Protein AF-A0A3B8MJS7-F1 (afdb_monomer)

Radius of gyration: 15.76 Å; Cα contacts (8 Å, |Δi|>4): 85; chains: 1; bounding box: 34×32×45 Å

pLDDT: mean 91.22, std 6.31, range [66.62, 98.44]

Mean predicted aligned error: 4.5 Å

Structure (mmCIF, N/CA/C/O backbone):
data_AF-A0A3B8MJS7-F1
#
_entry.id   AF-A0A3B8MJS7-F1
#
loop_
_atom_site.group_PDB
_atom_site.id
_atom_site.type_symbol
_atom_site.label_atom_id
_atom_site.label_alt_id
_atom_site.label_comp_id
_atom_site.label_asym_id
_atom_site.label_entity_id
_atom_site.label_seq_id
_atom_site.pdbx_PDB_ins_code
_atom_site.Cartn_x
_atom_site.Cartn_y
_atom_site.Cartn_z
_atom_site.occupancy
_atom_site.B_iso_or_equiv
_atom_site.auth_seq_id
_atom_site.auth_comp_id
_atom_site.auth_asym_id
_atom_site.auth_atom_id
_atom_site.pdbx_PDB_model_num
ATOM 1 N N . MET A 1 1 ? 7.203 6.712 5.777 1.00 66.75 1 MET A N 1
ATOM 2 C CA . MET A 1 1 ? 6.812 5.430 6.403 1.00 66.75 1 MET A CA 1
ATOM 3 C C . MET A 1 1 ? 5.535 4.982 5.731 1.00 66.75 1 MET A C 1
ATOM 5 O O . MET A 1 1 ? 4.624 5.789 5.603 1.00 66.75 1 MET A O 1
ATOM 9 N N . GLU A 1 2 ? 5.525 3.745 5.260 1.00 88.44 2 GLU A N 1
ATOM 10 C CA . GLU A 1 2 ? 4.615 3.216 4.242 1.00 88.44 2 GLU A CA 1
ATOM 11 C C . GLU A 1 2 ? 3.717 2.127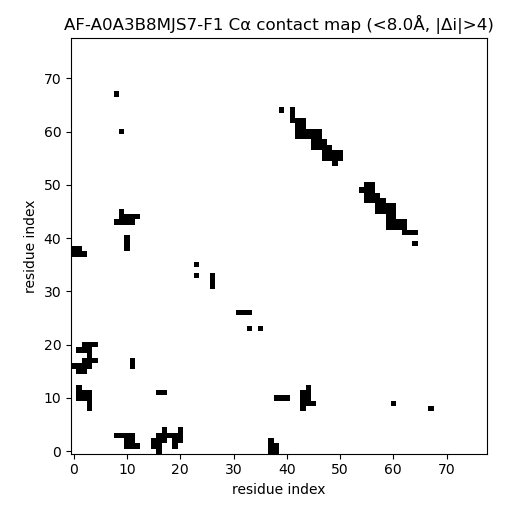 4.830 1.00 88.44 2 GLU A C 1
ATOM 13 O O . GLU A 1 2 ? 4.118 1.445 5.773 1.00 88.44 2 GLU A O 1
ATOM 18 N N . ILE A 1 3 ? 2.527 1.942 4.264 1.00 93.94 3 ILE A N 1
ATOM 19 C CA . ILE A 1 3 ? 1.631 0.831 4.603 1.00 93.94 3 ILE A CA 1
ATOM 20 C C . ILE A 1 3 ? 1.111 0.234 3.297 1.00 93.94 3 ILE A C 1
ATOM 22 O O . ILE A 1 3 ? 0.557 0.955 2.466 1.00 93.94 3 ILE A O 1
ATOM 26 N N . GLY A 1 4 ? 1.281 -1.078 3.124 1.00 93.25 4 GLY A N 1
ATOM 27 C CA . GLY A 1 4 ? 0.704 -1.835 2.016 1.00 93.25 4 GLY A CA 1
ATOM 28 C C . GLY A 1 4 ? -0.689 -2.340 2.378 1.00 93.25 4 GLY A C 1
ATOM 29 O O . GLY A 1 4 ? -0.816 -3.398 2.984 1.00 93.25 4 GLY A O 1
ATOM 30 N N . LEU A 1 5 ? -1.726 -1.569 2.041 1.00 89.62 5 LEU A N 1
ATOM 31 C CA . LEU A 1 5 ? -3.128 -1.942 2.294 1.00 89.62 5 LEU A CA 1
ATOM 32 C C . LEU A 1 5 ? -3.764 -2.685 1.114 1.00 89.62 5 LEU A C 1
ATOM 34 O O . LEU A 1 5 ? -4.517 -3.635 1.307 1.00 89.62 5 LEU A O 1
ATOM 38 N N . SER A 1 6 ? -3.470 -2.232 -0.102 1.00 88.31 6 SER A N 1
ATOM 39 C CA . SER A 1 6 ? -3.970 -2.789 -1.356 1.00 88.31 6 SER A CA 1
ATOM 40 C C . SER A 1 6 ? -2.908 -2.591 -2.440 1.00 88.31 6 SER A C 1
ATOM 42 O O . SER A 1 6 ? -2.210 -1.576 -2.392 1.00 88.31 6 SER A O 1
ATOM 44 N N . PRO A 1 7 ? -2.791 -3.496 -3.429 1.00 83.62 7 PRO A N 1
ATOM 45 C CA . PRO A 1 7 ? -1.931 -3.289 -4.595 1.00 83.62 7 PRO A CA 1
ATOM 46 C C . PRO A 1 7 ? -2.249 -2.006 -5.379 1.00 83.62 7 PRO A C 1
ATOM 48 O O . PRO A 1 7 ? -1.346 -1.408 -5.952 1.00 83.62 7 PRO A O 1
ATOM 51 N N . ASP A 1 8 ? -3.510 -1.560 -5.365 1.00 84.75 8 ASP A N 1
ATOM 52 C CA . ASP A 1 8 ? -3.955 -0.343 -6.065 1.00 84.75 8 ASP A CA 1
ATOM 53 C C . ASP A 1 8 ? -3.577 0.953 -5.324 1.00 84.75 8 ASP A C 1
ATOM 55 O O . ASP A 1 8 ? -3.751 2.053 -5.848 1.00 84.75 8 ASP A O 1
ATOM 59 N N . LEU A 1 9 ? -3.068 0.837 -4.092 1.00 89.00 9 LEU A N 1
ATOM 60 C CA . LEU A 1 9 ? -2.583 1.955 -3.293 1.00 89.00 9 LEU A CA 1
ATOM 61 C C . LEU A 1 9 ? -1.052 1.988 -3.367 1.00 89.00 9 LEU A C 1
ATOM 63 O O . LEU A 1 9 ? -0.391 1.209 -2.674 1.00 89.00 9 LEU A O 1
ATOM 67 N N . PRO A 1 10 ? -0.455 2.907 -4.148 1.00 90.00 10 PRO A N 1
ATOM 68 C CA . PRO A 1 10 ? 0.990 2.969 -4.345 1.00 90.00 10 PRO A CA 1
ATOM 69 C C . PRO A 1 10 ? 1.688 3.665 -3.161 1.00 90.00 10 PRO A C 1
ATOM 71 O O . PRO A 1 10 ? 2.505 4.565 -3.330 1.00 90.00 10 PRO A O 1
ATOM 74 N N . THR A 1 11 ? 1.335 3.278 -1.936 1.00 89.50 11 THR A N 1
ATOM 75 C CA . THR A 1 11 ? 1.829 3.845 -0.673 1.00 89.50 11 THR A CA 1
ATOM 76 C C . THR A 1 11 ? 2.906 2.984 -0.024 1.00 89.50 11 THR A C 1
ATOM 78 O O . THR A 1 11 ? 3.225 3.203 1.146 1.00 89.50 11 THR A O 1
ATOM 81 N N . TYR A 1 12 ? 3.437 1.990 -0.744 1.00 92.19 12 TYR A N 1
ATOM 82 C CA . TYR A 1 12 ? 4.493 1.108 -0.266 1.00 92.19 12 TYR A CA 1
ATOM 83 C C . TYR A 1 12 ? 5.439 0.638 -1.379 1.00 92.19 12 TYR A C 1
ATOM 85 O O . TYR A 1 12 ? 5.057 0.563 -2.543 1.00 92.19 12 TYR A O 1
ATOM 93 N N . SER A 1 13 ? 6.661 0.287 -0.982 1.00 89.62 13 SER A N 1
ATOM 94 C CA . SER A 1 13 ? 7.779 -0.042 -1.875 1.00 89.62 13 SER A CA 1
ATOM 95 C C . SER A 1 13 ? 8.265 -1.491 -1.727 1.00 89.62 13 SER A C 1
ATOM 97 O O . SER A 1 13 ? 9.071 -1.970 -2.521 1.00 89.62 13 SER A O 1
ATOM 99 N N . GLY A 1 14 ? 7.826 -2.210 -0.685 1.00 91.31 14 GLY A N 1
ATOM 100 C CA . GLY A 1 14 ? 8.269 -3.585 -0.441 1.00 91.31 14 GLY A CA 1
ATOM 101 C C . GLY A 1 14 ? 7.921 -4.145 0.938 1.00 91.31 14 GLY A C 1
ATOM 102 O O . GLY A 1 14 ? 6.917 -3.777 1.548 1.00 91.31 14 GLY A O 1
ATOM 103 N N . GLY A 1 15 ? 8.772 -5.051 1.436 1.00 94.25 15 GLY A N 1
ATOM 104 C CA . GLY A 1 15 ? 8.472 -5.928 2.577 1.00 94.25 15 GLY A CA 1
ATOM 105 C C . GLY A 1 15 ? 8.118 -5.225 3.891 1.00 94.25 15 GLY A C 1
ATOM 106 O O . GLY A 1 15 ? 7.270 -5.718 4.624 1.00 94.25 15 GLY A O 1
ATOM 107 N N . LEU A 1 16 ? 8.702 -4.060 4.186 1.00 93.81 16 LEU A N 1
ATOM 108 C CA . LEU A 1 16 ? 8.352 -3.303 5.397 1.00 93.81 16 LEU A CA 1
ATOM 109 C C . LEU A 1 16 ? 6.920 -2.752 5.348 1.00 9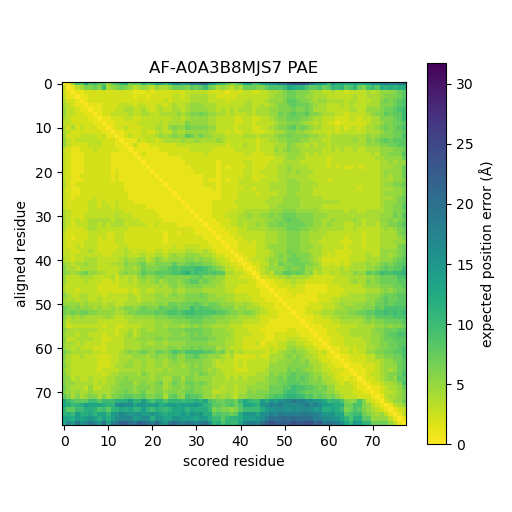3.81 16 LEU A C 1
ATOM 111 O O . LEU A 1 16 ? 6.209 -2.813 6.348 1.00 93.81 16 LEU A O 1
ATOM 115 N N . GLY A 1 17 ? 6.483 -2.250 4.190 1.00 94.31 17 GLY A N 1
ATOM 116 C CA . GLY A 1 17 ? 5.107 -1.786 4.008 1.00 94.31 17 GLY A CA 1
ATOM 117 C C . GLY A 1 17 ? 4.106 -2.940 4.041 1.00 94.31 17 GLY A C 1
ATOM 118 O O . GLY A 1 17 ? 3.041 -2.798 4.640 1.00 94.31 17 GLY A O 1
ATOM 119 N N . VAL A 1 18 ? 4.477 -4.097 3.477 1.00 95.06 18 VAL A N 1
ATOM 120 C CA . VAL A 1 18 ? 3.689 -5.339 3.574 1.00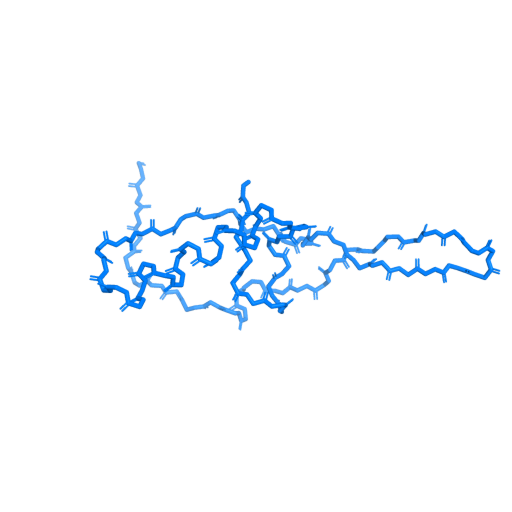 95.06 18 VAL A CA 1
ATOM 121 C C . VAL A 1 18 ? 3.547 -5.774 5.031 1.00 95.06 18 VAL A C 1
ATOM 123 O O . VAL A 1 18 ? 2.434 -5.987 5.494 1.00 95.06 18 VAL A O 1
ATOM 126 N N . LEU A 1 19 ? 4.647 -5.807 5.790 1.00 96.50 19 LEU A N 1
ATOM 127 C CA . LEU A 1 19 ? 4.624 -6.145 7.214 1.00 96.50 19 LEU A CA 1
ATOM 128 C C . LEU A 1 19 ? 3.719 -5.197 8.015 1.00 96.50 19 LEU A C 1
ATOM 130 O O . LEU A 1 19 ? 2.969 -5.647 8.882 1.00 96.50 19 LEU A O 1
ATOM 134 N N . ALA A 1 20 ? 3.767 -3.892 7.733 1.00 96.44 20 ALA A N 1
ATOM 135 C CA . ALA A 1 20 ? 2.876 -2.923 8.365 1.00 96.44 20 ALA A CA 1
ATOM 136 C C . ALA A 1 20 ? 1.400 -3.208 8.028 1.00 96.44 20 ALA A C 1
ATOM 138 O O . ALA A 1 20 ? 0.557 -3.203 8.926 1.00 96.44 20 ALA A O 1
ATOM 139 N N . GLY A 1 21 ? 1.096 -3.523 6.765 1.00 95.75 21 GLY A N 1
ATOM 140 C CA . GLY A 1 21 ? -0.238 -3.935 6.322 1.00 95.75 21 GLY A CA 1
ATOM 141 C C . GLY A 1 21 ? -0.735 -5.202 7.023 1.00 95.75 21 GLY A C 1
ATOM 142 O O . GLY A 1 21 ? -1.824 -5.205 7.596 1.00 95.75 21 GLY A O 1
ATOM 143 N N . ASP A 1 22 ? 0.090 -6.249 7.071 1.00 96.69 22 ASP A N 1
ATOM 144 C CA . ASP A 1 22 ? -0.230 -7.519 7.735 1.00 96.69 22 ASP A CA 1
ATOM 145 C C . ASP A 1 22 ? -0.420 -7.355 9.246 1.00 96.69 22 ASP A C 1
ATOM 147 O O . ASP A 1 22 ? -1.274 -8.010 9.850 1.00 96.69 22 ASP A O 1
ATOM 151 N N . THR A 1 23 ? 0.332 -6.442 9.865 1.00 97.19 23 THR A N 1
ATOM 152 C CA . THR A 1 23 ? 0.163 -6.087 11.280 1.00 97.19 23 THR A CA 1
ATOM 153 C C . THR A 1 23 ? -1.218 -5.479 11.522 1.00 97.19 23 THR A C 1
ATOM 155 O O . THR A 1 23 ? -1.915 -5.887 12.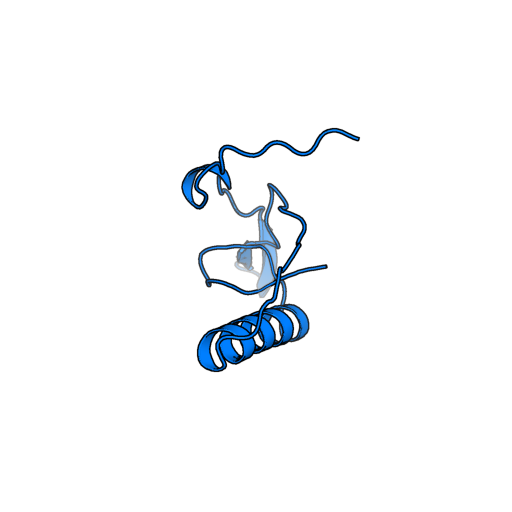451 1.00 97.19 23 THR A O 1
ATOM 158 N N . ILE A 1 24 ? -1.646 -4.541 10.671 1.00 96.75 24 ILE A N 1
ATOM 159 C CA . ILE A 1 24 ? -2.967 -3.902 10.766 1.00 96.75 24 ILE A CA 1
ATOM 160 C C . ILE A 1 24 ? -4.075 -4.922 10.516 1.00 96.75 24 ILE A C 1
ATOM 162 O O . ILE A 1 24 ? -5.047 -4.966 11.268 1.00 96.75 24 ILE A O 1
ATOM 166 N N . LYS A 1 25 ? -3.908 -5.785 9.509 1.00 96.69 25 LYS A N 1
ATOM 167 C CA . LYS A 1 25 ? -4.847 -6.871 9.220 1.00 96.69 25 LYS A CA 1
ATOM 168 C C . LYS A 1 25 ? -5.004 -7.806 10.420 1.00 96.69 25 LYS A C 1
ATOM 170 O O . LYS A 1 25 ? -6.120 -8.055 10.860 1.00 96.69 25 LYS A O 1
ATOM 175 N N . SER A 1 26 ? -3.892 -8.239 11.010 1.00 98.12 26 SER A N 1
ATOM 176 C CA . SER A 1 26 ? -3.898 -9.098 12.198 1.00 98.12 26 SER A CA 1
ATOM 177 C C . SER A 1 26 ? -4.559 -8.414 13.400 1.00 98.12 26 SER A C 1
ATOM 179 O O . SER A 1 26 ? -5.313 -9.043 14.140 1.00 98.12 26 SER A O 1
ATOM 181 N N . ALA A 1 27 ? -4.318 -7.114 13.597 1.00 98.12 27 ALA A N 1
ATOM 182 C CA . ALA A 1 27 ? -4.971 -6.342 14.650 1.00 98.12 27 ALA A CA 1
ATOM 183 C C . ALA A 1 27 ? -6.491 -6.240 14.442 1.00 98.12 27 ALA A C 1
ATOM 185 O O . ALA A 1 27 ? -7.242 -6.339 15.416 1.00 98.12 27 ALA A O 1
ATOM 186 N N . ALA A 1 28 ? -6.943 -6.092 13.193 1.00 97.38 28 ALA A N 1
ATOM 187 C CA . ALA A 1 28 ? -8.359 -6.098 12.837 1.00 97.38 28 ALA A CA 1
ATOM 188 C C . ALA A 1 28 ? -9.007 -7.471 13.087 1.00 97.38 28 ALA A C 1
ATOM 190 O O . ALA A 1 28 ? -10.060 -7.531 13.726 1.00 97.38 28 ALA A O 1
ATOM 191 N N . ASP A 1 29 ? -8.353 -8.565 12.680 1.00 98.25 29 ASP A N 1
ATOM 192 C CA . ASP A 1 29 ? -8.815 -9.941 12.925 1.00 98.25 29 ASP A CA 1
ATOM 193 C C . ASP A 1 29 ? -8.972 -10.226 14.432 1.00 98.25 29 ASP A C 1
ATOM 195 O O . ASP A 1 29 ? -9.928 -10.872 14.867 1.00 98.25 29 ASP A O 1
ATOM 199 N N . LEU A 1 30 ? -8.068 -9.675 15.249 1.00 98.44 30 LEU A N 1
ATOM 200 C CA . LEU A 1 30 ? -8.091 -9.761 16.712 1.00 98.44 30 LEU A CA 1
ATOM 201 C C . LEU A 1 30 ? -9.009 -8.731 17.394 1.00 98.44 30 LEU A C 1
ATOM 203 O O . LEU A 1 30 ? -9.147 -8.763 18.618 1.00 98.44 30 LEU A O 1
ATOM 207 N N . LYS A 1 31 ? -9.645 -7.826 16.639 1.00 97.69 31 LYS A N 1
ATOM 208 C CA . LYS A 1 31 ? -10.498 -6.734 17.148 1.00 97.69 31 LYS A CA 1
ATOM 209 C C . LYS A 1 31 ? -9.792 -5.828 18.165 1.00 97.69 31 LYS A C 1
ATOM 211 O O . LYS A 1 31 ? -10.399 -5.379 19.140 1.00 97.69 31 LYS A O 1
ATOM 216 N N . LEU A 1 32 ? -8.506 -5.559 17.950 1.00 98.25 32 LEU A N 1
ATOM 217 C CA . LEU A 1 32 ? -7.731 -4.674 18.816 1.00 98.25 32 LEU A CA 1
ATOM 218 C C . LEU A 1 32 ? -8.081 -3.199 18.551 1.00 98.25 32 LEU A C 1
ATOM 220 O O . LEU A 1 32 ? -8.252 -2.810 17.394 1.00 98.25 32 LEU A O 1
ATOM 224 N N . PRO A 1 33 ? -8.139 -2.347 19.592 1.00 97.12 33 PRO A N 1
ATOM 225 C CA . PRO A 1 33 ? -8.312 -0.910 19.414 1.00 97.12 33 PRO A CA 1
ATOM 226 C C . PRO A 1 33 ? -7.007 -0.289 18.889 1.00 97.12 33 PRO A C 1
ATOM 228 O O . PRO A 1 33 ? -6.123 0.073 19.663 1.00 97.12 33 PRO A O 1
ATOM 231 N N . MET A 1 34 ? -6.877 -0.188 17.565 1.00 95.44 34 MET A N 1
ATOM 232 C CA . MET A 1 34 ? -5.686 0.316 16.873 1.00 95.44 34 MET A CA 1
ATOM 233 C C . MET A 1 34 ? -6.051 1.423 15.876 1.00 95.44 34 MET A C 1
ATOM 235 O O . MET A 1 34 ? -7.078 1.354 15.207 1.00 95.44 34 MET A O 1
ATOM 239 N N . MET A 1 35 ? -5.173 2.420 15.743 1.00 93.56 35 MET A N 1
ATOM 240 C CA . MET A 1 35 ? -5.209 3.420 14.675 1.00 93.56 35 MET A CA 1
ATOM 241 C C . MET A 1 35 ? -3.875 3.403 13.929 1.00 93.56 35 MET A C 1
ATOM 243 O O . MET A 1 35 ? -2.817 3.476 14.553 1.00 93.56 35 MET A O 1
ATOM 247 N N . ALA A 1 36 ? -3.931 3.316 12.601 1.00 93.00 36 ALA A N 1
ATOM 248 C CA . ALA A 1 36 ? -2.763 3.402 11.734 1.00 93.00 36 ALA A CA 1
ATOM 249 C C . ALA A 1 36 ? -2.692 4.783 11.075 1.00 93.00 36 ALA A C 1
ATOM 251 O O . ALA A 1 36 ? -3.711 5.334 10.662 1.00 93.00 36 ALA A O 1
ATOM 252 N N . VAL A 1 37 ? -1.482 5.330 10.964 1.00 91.75 37 VAL A N 1
ATOM 253 C CA . VAL A 1 37 ? -1.219 6.624 10.326 1.00 91.75 37 VAL A CA 1
ATOM 254 C C . VAL A 1 37 ? -0.092 6.441 9.318 1.00 91.75 37 VAL A C 1
ATOM 256 O O . VAL A 1 37 ? 0.943 5.855 9.636 1.00 91.75 37 VAL A O 1
ATOM 259 N N . THR A 1 38 ? -0.282 6.944 8.101 1.00 89.25 38 THR A N 1
ATOM 260 C CA . THR A 1 38 ? 0.730 6.906 7.040 1.00 89.25 38 THR A CA 1
ATOM 261 C C . THR A 1 38 ? 0.701 8.178 6.203 1.00 89.25 38 THR A C 1
ATOM 263 O O . THR A 1 38 ? -0.249 8.958 6.264 1.00 89.25 38 THR A O 1
ATOM 266 N N . LEU A 1 39 ? 1.771 8.394 5.442 1.00 88.06 39 LEU A N 1
ATOM 267 C CA . LEU A 1 39 ? 1.871 9.490 4.491 1.00 88.06 39 LEU A CA 1
ATOM 268 C C . LEU A 1 39 ? 1.289 9.057 3.148 1.00 88.06 39 LEU A C 1
ATOM 270 O O . LEU A 1 39 ? 1.573 7.968 2.654 1.00 88.06 39 LEU A O 1
ATOM 274 N N . ILE A 1 40 ? 0.517 9.946 2.532 1.00 87.94 40 ILE A N 1
ATOM 275 C CA . ILE A 1 40 ? -0.040 9.744 1.197 1.00 87.94 40 ILE A CA 1
ATOM 276 C C . ILE A 1 40 ? 0.813 10.530 0.201 1.00 87.94 40 ILE A C 1
ATOM 278 O O . ILE A 1 40 ? 0.826 11.762 0.212 1.00 87.94 40 ILE A O 1
ATOM 282 N N . HIS A 1 41 ? 1.536 9.811 -0.656 1.00 86.81 41 HIS A N 1
ATOM 283 C CA . HIS A 1 41 ? 2.423 10.391 -1.663 1.00 86.81 41 HIS A CA 1
ATOM 284 C C . HIS A 1 41 ? 1.732 10.463 -3.028 1.00 86.81 41 HIS A C 1
ATOM 286 O O . HIS A 1 41 ? 1.425 9.439 -3.627 1.00 86.81 41 HIS A O 1
ATOM 292 N N . TRP A 1 42 ? 1.553 11.669 -3.568 1.00 85.62 42 TRP A N 1
ATOM 293 C CA . TRP A 1 42 ? 0.827 11.901 -4.828 1.00 85.62 42 TRP A CA 1
ATOM 294 C C . TRP A 1 42 ? 1.403 11.189 -6.059 1.00 85.62 42 TRP A C 1
ATOM 296 O O . TRP A 1 42 ? 0.661 10.919 -6.991 1.00 85.62 42 TRP A O 1
ATOM 306 N N . LYS A 1 43 ? 2.702 10.878 -6.069 1.00 85.25 43 LYS A N 1
ATOM 307 C CA . LYS A 1 43 ? 3.380 10.203 -7.191 1.00 85.25 43 LYS A CA 1
ATOM 308 C C . LYS A 1 43 ? 3.489 8.684 -7.026 1.00 85.25 43 LYS A C 1
ATOM 310 O O . LYS A 1 43 ? 3.965 8.001 -7.927 1.00 85.25 43 LYS A O 1
ATOM 315 N N . GLY A 1 44 ? 3.049 8.161 -5.880 1.00 85.00 44 GLY A N 1
ATOM 316 C CA . GLY A 1 44 ? 3.260 6.764 -5.521 1.00 85.00 44 GLY A CA 1
ATOM 317 C C . GLY A 1 44 ? 4.745 6.416 -5.373 1.00 85.00 44 GLY A C 1
ATOM 318 O O . GLY A 1 44 ? 5.568 7.311 -5.177 1.00 85.00 44 GLY A O 1
ATOM 319 N N . TYR A 1 45 ? 5.071 5.123 -5.453 1.00 87.50 45 TYR A N 1
ATOM 320 C CA . TYR A 1 45 ? 6.457 4.651 -5.515 1.00 87.50 45 TYR A CA 1
ATOM 321 C C . TYR A 1 45 ? 7.051 4.889 -6.912 1.00 87.50 45 TYR A C 1
ATOM 323 O O . TYR A 1 45 ? 7.727 5.892 -7.103 1.00 87.50 45 TYR A O 1
ATOM 331 N N . PHE A 1 46 ? 6.771 4.012 -7.882 1.00 90.88 46 PHE A N 1
ATOM 332 C CA . PHE A 1 46 ? 6.925 4.241 -9.326 1.00 90.88 46 PHE A CA 1
ATOM 333 C C . PHE A 1 46 ? 6.348 3.052 -10.114 1.00 90.88 46 PHE A C 1
ATOM 335 O O . PHE A 1 46 ? 6.194 1.954 -9.577 1.00 90.88 46 PHE A O 1
ATOM 342 N N . ASN A 1 47 ? 6.074 3.264 -11.401 1.00 91.75 47 ASN A N 1
ATOM 343 C CA . ASN A 1 47 ? 5.846 2.207 -12.379 1.00 91.75 47 ASN A CA 1
ATOM 344 C C . ASN A 1 47 ? 7.167 1.844 -13.061 1.00 91.75 47 ASN A C 1
ATOM 346 O O . ASN A 1 47 ? 7.844 2.704 -13.626 1.00 91.75 47 ASN A O 1
ATOM 350 N N . GLN A 1 48 ? 7.530 0.564 -12.999 1.00 94.19 48 GLN A N 1
ATOM 351 C CA . GLN A 1 48 ? 8.736 0.033 -13.626 1.00 94.19 48 GLN A CA 1
ATOM 352 C C . GLN A 1 48 ? 8.421 -0.494 -15.029 1.00 94.19 48 GLN A C 1
ATOM 354 O O . GLN A 1 48 ? 7.498 -1.290 -15.205 1.00 94.19 48 GLN A O 1
ATOM 359 N N . SER A 1 49 ? 9.240 -0.128 -16.012 1.00 96.56 49 SER A N 1
ATOM 360 C CA . SER A 1 49 ? 9.288 -0.795 -17.316 1.00 96.56 49 SER A CA 1
ATOM 361 C C . SER A 1 49 ? 10.732 -1.098 -17.724 1.00 96.56 49 SER A C 1
ATOM 363 O O . SER A 1 49 ? 11.676 -0.567 -17.138 1.00 96.56 49 SER A O 1
ATOM 365 N N . ILE A 1 50 ? 10.915 -1.995 -18.695 1.00 97.94 50 ILE A N 1
ATOM 366 C CA . ILE A 1 50 ? 12.228 -2.339 -19.256 1.00 97.94 50 ILE A CA 1
ATOM 367 C C . ILE A 1 50 ? 12.257 -1.882 -20.713 1.00 97.94 50 ILE A C 1
ATOM 369 O O . ILE A 1 50 ? 11.382 -2.255 -21.497 1.00 97.94 50 ILE A O 1
ATOM 373 N N . ASP A 1 51 ? 13.248 -1.072 -21.077 1.00 97.19 51 ASP A N 1
ATOM 374 C CA . ASP A 1 51 ? 13.389 -0.553 -22.435 1.00 97.19 51 ASP A CA 1
ATOM 375 C C . ASP A 1 51 ? 13.952 -1.599 -23.419 1.00 97.19 51 ASP A C 1
ATOM 377 O O . ASP A 1 51 ? 14.370 -2.702 -23.056 1.00 97.19 51 ASP A O 1
ATOM 381 N N . ALA A 1 52 ? 14.013 -1.235 -24.703 1.00 97.69 52 ALA A N 1
ATOM 382 C CA . ALA A 1 52 ? 14.534 -2.107 -25.759 1.00 97.69 52 ALA A CA 1
ATOM 383 C C . ALA A 1 52 ? 16.021 -2.494 -25.595 1.00 97.69 52 ALA A C 1
ATOM 385 O O . ALA A 1 52 ? 16.508 -3.373 -26.304 1.00 97.69 52 ALA A O 1
ATOM 386 N N . LYS A 1 53 ? 16.760 -1.831 -24.699 1.00 97.88 53 LYS A N 1
ATOM 387 C CA . LYS A 1 53 ? 18.170 -2.089 -24.388 1.00 97.88 53 LYS A CA 1
ATOM 388 C C . LYS A 1 53 ? 18.343 -2.868 -23.076 1.00 97.88 53 LYS A C 1
ATOM 390 O O . LYS A 1 53 ? 19.480 -3.149 -22.703 1.00 97.88 53 LYS A O 1
ATOM 395 N N . GLY A 1 54 ? 17.250 -3.236 -22.404 1.00 97.50 54 GLY A N 1
ATOM 396 C CA . GLY A 1 54 ? 17.268 -3.959 -21.134 1.00 97.50 54 GLY A CA 1
ATOM 397 C C . GLY A 1 54 ? 17.480 -3.068 -19.908 1.00 97.50 54 GLY A C 1
ATOM 398 O O . GLY A 1 54 ? 17.745 -3.594 -18.829 1.00 97.50 54 GLY A O 1
ATOM 399 N N . TRP A 1 55 ? 17.382 -1.743 -20.048 1.00 98.19 55 TRP A N 1
ATOM 400 C CA . TRP A 1 55 ? 17.475 -0.818 -18.921 1.00 98.19 55 TRP A CA 1
ATOM 401 C C . TRP A 1 55 ? 16.119 -0.616 -18.262 1.00 98.19 55 TRP A C 1
ATOM 403 O O . TRP A 1 55 ? 15.089 -0.537 -18.930 1.00 98.19 55 TRP A O 1
ATOM 413 N N . GLN A 1 56 ? 16.139 -0.488 -16.939 1.00 98.00 56 GLN A N 1
ATOM 414 C CA . GLN A 1 56 ? 14.979 -0.061 -16.174 1.00 98.00 56 GLN A CA 1
ATOM 415 C C . GLN A 1 56 ? 14.647 1.404 -16.472 1.00 98.00 56 GLN A C 1
ATOM 417 O O . GLN A 1 56 ? 15.530 2.263 -16.471 1.00 98.00 56 GLN A O 1
ATOM 422 N N 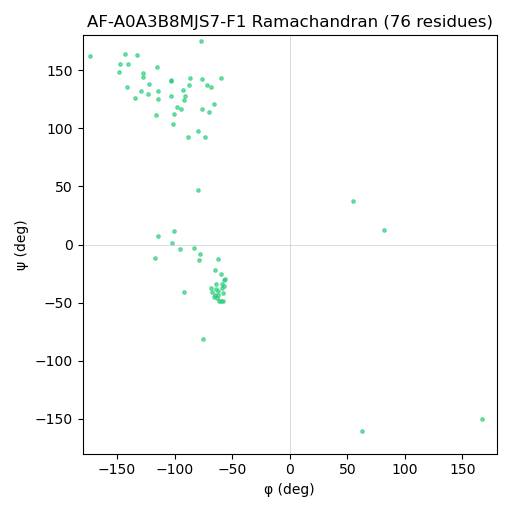. VAL A 1 57 ? 13.359 1.670 -16.660 1.00 97.50 57 VAL A N 1
ATOM 423 C CA . VAL A 1 57 ? 12.771 3.004 -16.763 1.00 97.50 57 VAL A CA 1
ATOM 424 C C . VAL A 1 57 ? 11.712 3.150 -15.674 1.00 97.50 57 VAL A C 1
ATOM 426 O O . VAL A 1 57 ? 10.947 2.219 -15.409 1.00 97.50 57 VAL A O 1
ATOM 429 N N . GLU A 1 58 ? 11.699 4.318 -15.037 1.00 95.75 58 GLU A N 1
ATOM 430 C CA . GLU A 1 58 ? 10.820 4.656 -13.918 1.00 95.75 58 GLU A CA 1
ATOM 431 C C . GLU A 1 58 ? 9.863 5.772 -14.336 1.00 95.75 58 GLU A C 1
ATOM 433 O O . GLU A 1 58 ? 10.285 6.788 -14.892 1.00 95.75 58 GLU A O 1
ATOM 438 N N . GLU A 1 59 ? 8.578 5.589 -14.047 1.00 94.12 59 GLU A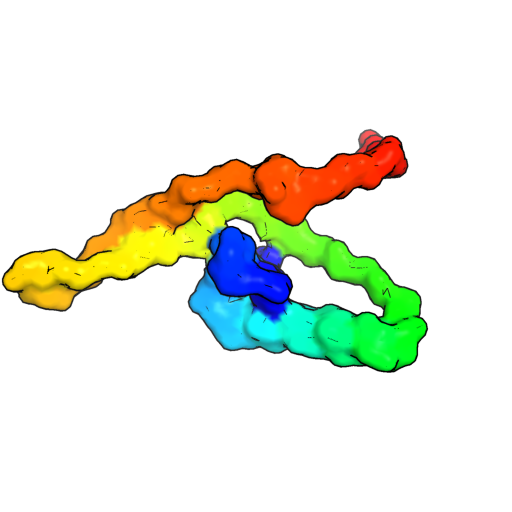 N 1
ATOM 439 C CA . GLU A 1 59 ? 7.534 6.586 -14.280 1.00 94.12 59 GLU A CA 1
ATOM 440 C C . GLU A 1 59 ? 6.725 6.820 -13.001 1.00 94.12 59 GLU A C 1
ATOM 442 O O . GLU A 1 59 ? 6.521 5.900 -12.206 1.00 94.12 59 GLU A O 1
ATOM 447 N N . ASP A 1 60 ? 6.238 8.047 -12.798 1.00 92.50 60 ASP A N 1
ATOM 448 C CA . ASP A 1 60 ? 5.334 8.345 -11.682 1.00 92.50 60 ASP A CA 1
ATOM 449 C C . ASP A 1 60 ? 4.060 7.488 -11.794 1.00 92.50 60 ASP A C 1
ATOM 451 O O . ASP A 1 60 ? 3.514 7.282 -12.884 1.00 92.50 60 ASP A O 1
ATOM 455 N N . VAL A 1 61 ? 3.526 7.039 -10.655 1.00 90.88 61 VAL A N 1
ATOM 456 C CA . VAL A 1 61 ? 2.198 6.422 -10.635 1.00 90.88 61 VAL A CA 1
ATOM 457 C C . VAL A 1 61 ? 1.161 7.532 -10.752 1.00 90.88 61 VAL A C 1
ATOM 459 O O . VAL A 1 61 ? 1.046 8.384 -9.870 1.00 90.88 61 VAL A O 1
ATOM 462 N N . ASN A 1 62 ? 0.389 7.531 -11.838 1.00 89.12 62 ASN A N 1
ATOM 463 C CA . ASN A 1 62 ? -0.727 8.457 -11.989 1.00 89.12 62 ASN A CA 1
ATOM 464 C C . ASN A 1 62 ? -1.936 7.941 -11.197 1.00 89.12 62 ASN A C 1
ATOM 466 O O . ASN A 1 62 ? -2.673 7.078 -11.673 1.00 89.12 62 ASN A O 1
ATOM 470 N N . TRP A 1 63 ? -2.122 8.459 -9.984 1.00 89.69 63 TRP A N 1
ATOM 471 C CA . TRP A 1 63 ? -3.246 8.113 -9.119 1.00 89.69 63 TRP A CA 1
ATOM 472 C C . TRP A 1 63 ? -3.783 9.344 -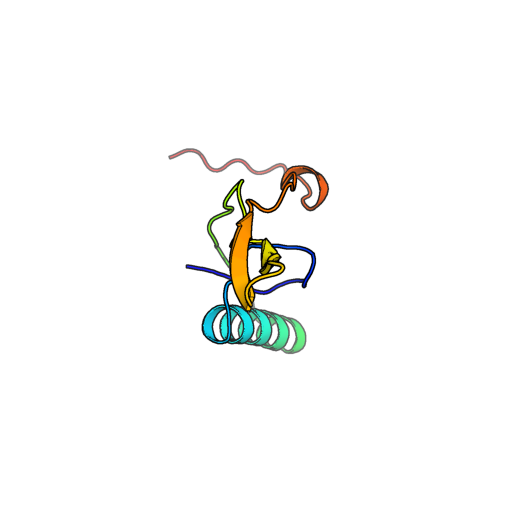8.384 1.00 89.69 63 TRP A C 1
ATOM 474 O O . TRP A 1 63 ? -3.073 10.324 -8.157 1.00 89.69 63 TRP A O 1
ATOM 484 N N . CYS A 1 64 ? -5.053 9.288 -7.990 1.00 89.38 64 CYS A N 1
ATOM 485 C CA . CYS A 1 64 ? -5.693 10.310 -7.172 1.00 89.38 64 CYS A CA 1
ATOM 486 C C . CYS A 1 64 ? -6.099 9.683 -5.830 1.00 89.38 64 CYS A C 1
ATOM 488 O O . CYS A 1 64 ? -7.024 8.871 -5.793 1.00 89.38 64 CYS A O 1
ATOM 490 N N . PRO A 1 65 ? -5.462 10.062 -4.706 1.00 88.38 65 PRO A N 1
ATOM 491 C CA . PRO A 1 65 ? -5.792 9.496 -3.399 1.00 88.38 65 PRO A CA 1
ATOM 492 C C . PRO A 1 65 ? -7.257 9.670 -2.996 1.00 88.38 65 PRO A C 1
ATOM 494 O O . PRO A 1 65 ? -7.813 8.831 -2.296 1.00 88.38 65 PRO A O 1
ATOM 497 N N . ARG A 1 66 ? -7.894 10.752 -3.461 1.00 88.44 66 ARG A N 1
ATOM 498 C CA . ARG A 1 66 ? -9.300 11.054 -3.162 1.00 88.44 66 ARG A CA 1
ATOM 499 C C . ARG A 1 66 ? -10.263 10.021 -3.738 1.00 88.44 66 ARG A C 1
ATOM 501 O O . ARG A 1 66 ? -11.363 9.900 -3.221 1.00 88.44 66 ARG A O 1
ATOM 508 N N . ASP A 1 67 ? -9.851 9.282 -4.762 1.00 89.56 67 ASP A N 1
ATOM 509 C CA . ASP A 1 67 ? -10.695 8.269 -5.397 1.00 89.56 67 ASP A CA 1
ATOM 510 C C . ASP A 1 67 ? -10.739 6.971 -4.573 1.00 89.56 67 ASP A C 1
ATOM 512 O O . ASP A 1 67 ? -11.580 6.111 -4.812 1.00 89.56 67 ASP A O 1
ATOM 516 N N . GLN A 1 68 ? -9.833 6.828 -3.599 1.00 87.00 68 GLN A N 1
ATOM 517 C CA . GLN A 1 68 ? -9.652 5.627 -2.780 1.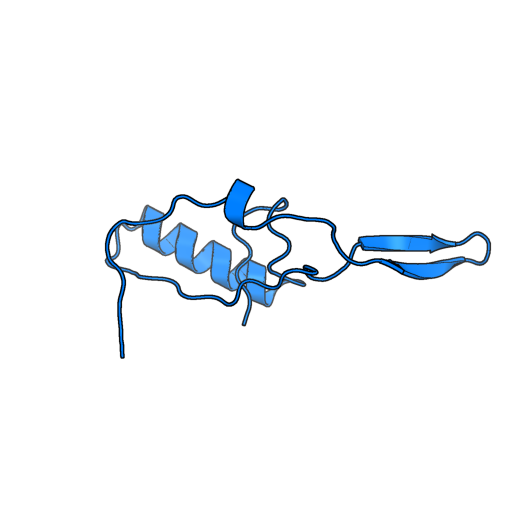00 87.00 68 GLN A CA 1
ATOM 518 C C . GLN A 1 68 ? -9.990 5.860 -1.298 1.00 87.00 68 GLN A C 1
ATOM 520 O O . GLN A 1 68 ? -9.692 5.013 -0.457 1.00 87.00 68 GLN A O 1
ATOM 525 N N . MET A 1 69 ? -10.534 7.030 -0.942 1.00 87.12 69 MET A N 1
ATOM 526 C CA . MET A 1 69 ? -10.678 7.453 0.453 1.00 87.12 69 MET A CA 1
ATOM 527 C C . MET A 1 69 ? -11.991 8.185 0.701 1.00 87.12 69 MET A C 1
ATOM 529 O O . MET A 1 69 ? -12.337 9.123 -0.015 1.00 87.12 69 MET A O 1
ATOM 533 N N . ASP A 1 70 ? -12.645 7.833 1.805 1.00 88.62 70 ASP A N 1
ATOM 534 C CA . ASP A 1 70 ? -13.780 8.582 2.332 1.00 88.62 70 ASP A CA 1
ATOM 535 C C . ASP A 1 70 ? -13.304 9.639 3.331 1.00 88.62 70 ASP A C 1
ATOM 537 O O . ASP A 1 70 ? -12.590 9.349 4.297 1.00 88.62 70 ASP A O 1
ATOM 541 N N . LEU A 1 71 ? -13.723 10.890 3.122 1.00 87.69 71 LEU A N 1
ATOM 542 C CA . LEU A 1 71 ? -13.442 11.957 4.074 1.00 87.69 71 LEU A CA 1
ATOM 543 C C . LEU A 1 71 ? -14.259 11.732 5.350 1.00 87.69 71 LEU A C 1
ATOM 545 O O . LEU A 1 71 ? -15.483 11.865 5.353 1.00 87.69 71 LEU A O 1
ATOM 549 N N . LEU A 1 72 ? -13.570 11.459 6.455 1.00 88.44 72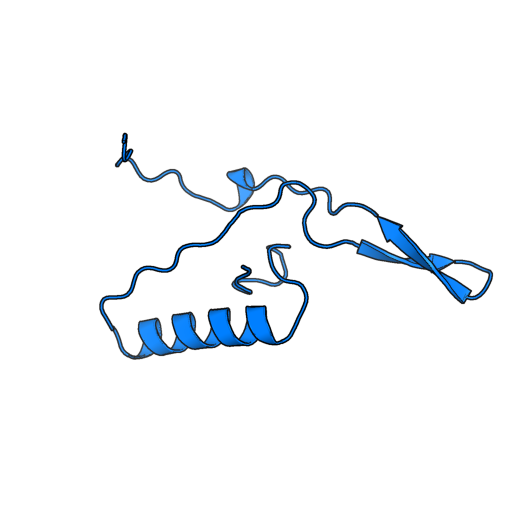 LEU A N 1
ATOM 550 C CA . LEU A 1 72 ? -14.206 11.425 7.764 1.00 88.44 72 LEU A CA 1
ATOM 551 C C . LEU A 1 72 ? -14.554 12.855 8.210 1.00 88.44 72 LEU A C 1
ATOM 553 O O . LEU A 1 72 ? -13.767 13.786 8.052 1.00 88.44 72 LEU A O 1
ATOM 557 N N . GLY A 1 73 ? -15.753 13.027 8.771 1.00 85.88 73 GLY A N 1
ATOM 558 C CA . GLY A 1 73 ? -16.245 14.321 9.261 1.00 85.88 73 GLY A CA 1
ATOM 559 C C . GLY A 1 73 ? -15.370 15.012 10.324 1.00 85.88 73 GLY A C 1
ATOM 560 O O . GLY A 1 73 ? -15.285 16.242 10.295 1.00 85.88 73 GLY A O 1
ATOM 561 N N . PRO A 1 74 ? -14.709 14.289 11.253 1.00 84.81 74 PRO A N 1
ATOM 562 C CA . PRO A 1 74 ? -13.804 14.902 12.216 1.00 84.81 74 PRO A CA 1
ATOM 563 C C . PRO A 1 74 ? -12.572 15.497 11.525 1.00 84.81 74 PRO A C 1
ATOM 565 O O . PRO A 1 74 ? -11.792 14.783 10.900 1.00 84.81 74 PRO A O 1
ATOM 568 N N . LYS A 1 75 ? -12.365 16.805 11.694 1.00 82.44 75 LYS A N 1
ATOM 569 C CA . LYS A 1 75 ? -11.101 17.478 11.376 1.00 82.44 75 LYS A CA 1
ATOM 570 C C . LYS A 1 75 ? -10.356 17.753 12.674 1.00 82.44 75 LYS A C 1
ATOM 572 O O . LYS A 1 75 ? -10.929 18.319 13.599 1.00 82.44 75 LYS A O 1
ATOM 577 N N . VAL A 1 76 ? -9.097 17.332 12.735 1.00 77.38 76 VAL A N 1
ATOM 578 C CA . VAL A 1 76 ? -8.194 17.675 13.836 1.00 77.38 76 VAL A CA 1
ATOM 579 C C . VAL A 1 76 ? -7.399 18.900 13.399 1.00 77.38 76 VAL A C 1
ATOM 581 O O . VAL A 1 76 ? -6.672 18.839 12.409 1.00 77.38 76 VAL A O 1
ATOM 584 N N . GLU A 1 77 ? -7.576 20.006 14.111 1.00 79.81 77 GLU A N 1
ATOM 585 C CA . GLU A 1 77 ? -6.771 21.223 13.969 1.00 79.81 77 GLU A CA 1
ATOM 586 C C . GLU A 1 77 ? -5.775 21.273 15.138 1.00 79.81 77 GLU A C 1
ATOM 588 O O . GLU A 1 77 ? -6.108 20.840 16.245 1.00 79.81 77 GLU A O 1
ATOM 593 N N . VAL A 1 78 ? -4.545 21.725 14.872 1.00 66.62 78 VAL A N 1
ATOM 594 C CA . VAL A 1 78 ? -3.478 21.898 15.877 1.00 66.62 78 VAL A CA 1
ATOM 595 C C . VAL A 1 78 ? -3.394 23.361 16.274 1.00 66.62 78 VAL A C 1
ATOM 597 O O . VAL A 1 78 ? -3.400 24.201 15.345 1.00 66.62 78 VAL A O 1
#

Foldseek 3Di:
DFACQDPVQLRDDDDVNPVNNVVVVVCVVVVHPDDDDGDRDQQRDWDWDADPVRDIDTHTDHDDVVVVDDDDPDDDDD

Solvent-accessible surface area (backbone atoms only — not comparable to full-atom values): 5064 Å² total; per-residue (Å²): 114,45,44,32,82,44,92,90,47,48,36,40,88,50,70,70,10,42,51,47,23,52,49,52,51,52,35,56,78,68,67,52,98,77,86,89,86,71,64,85,57,74,42,35,68,57,44,81,47,70,48,100,84,72,45,82,44,80,39,71,35,89,61,60,72,70,82,78,55,82,86,67,87,81,77,88,83,134

Nearest PDB structures (foldseek):
  7osm-assembly1_eL34  TM=5.683E-01  e=3.626E+00  Saccharomyces cerevisiae
  8pfr-assembly1_RG  TM=5.294E-01  e=4.764E+00  Saccharomyces cerevisiae
  5it7-assembly1_gg  TM=5.345E-01  e=5.846E+00  Kluyveromyces lactis
  3wpa-assembly1_A  TM=3.479E-01  e=1.833E+00  Acinetobacter sp. Tol 5

Sequence (78 aa):
MEIGLSPDLPTYSGGLGVLAGDTIKSAADLKLPMMAVTLIHWKGYFNQSIDAKGWQVEEDVNWCPRDQMDLLGPKVEV

Secondary structure (DSSP, 8-state):
----S-TT-----SHHHHHHHHHHHHHHHTT----------TT-S-EEEE-TTS-EEEE-----GGGG----SPPPP-